Protein AF-A0A7R9R765-F1 (afdb_monomer)

Sequence (89 aa):
MKETLNSGEMEEDEFWFVALEFAEVVVERARGMFKTKETCDECDDYIIEYYIVEIMRFFFGFSSILFYAFLRDHRELRDILKLKVLKSF

Secondary structure (DSSP, 8-state):
-------S---HHHHHHHHHHHHHHHHHHHHHHHHT-TT-TT--HHHHHHHHHHHHHHHHT--HHHHHHHHHH-HHHHHHHT-SGGG--

Radius of gyration: 15.73 Å; Cα contacts (8 Å, |Δi|>4): 42; chains: 1; bounding box: 30×42×42 Å

Foldseek 3Di:
DPPPDDPPDADPVNLVVVLLVVLLVLLVVLCVVQVPPPVPPPPPLVVSLVSSQVVSCVSVVHDPVVSLVVCVVDVSSVVSNVRDVSPPD

Structure (mmCIF, N/CA/C/O backbone):
data_AF-A0A7R9R765-F1
#
_entry.id   AF-A0A7R9R765-F1
#
loop_
_atom_site.group_PDB
_atom_site.id
_atom_site.type_symbol
_atom_site.label_atom_id
_atom_site.label_alt_id
_atom_site.label_comp_id
_atom_site.label_asym_id
_atom_site.label_entity_id
_atom_site.label_seq_id
_atom_site.pdbx_PDB_ins_code
_atom_site.Cartn_x
_atom_site.Cartn_y
_atom_site.Cartn_z
_atom_site.occupancy
_atom_site.B_iso_or_equiv
_atom_site.auth_seq_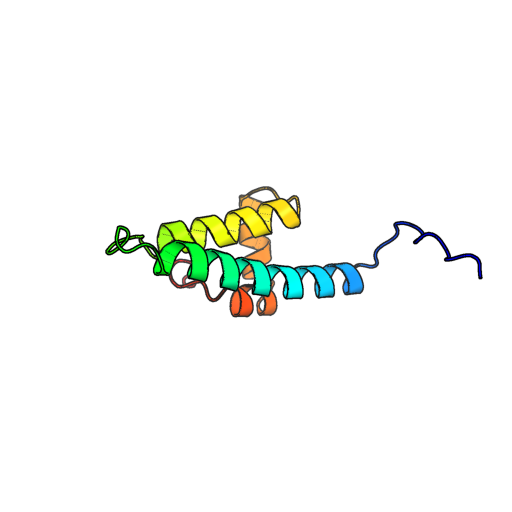id
_atom_site.auth_comp_id
_atom_site.auth_asym_id
_atom_site.auth_atom_id
_atom_site.pdbx_PDB_model_num
ATOM 1 N N . MET A 1 1 ? 18.626 -30.442 -17.138 1.00 44.72 1 MET A N 1
ATOM 2 C CA . MET A 1 1 ? 17.844 -29.191 -17.142 1.00 44.72 1 MET A CA 1
ATOM 3 C C . MET A 1 1 ? 18.747 -28.099 -16.611 1.00 44.72 1 MET A C 1
ATOM 5 O O .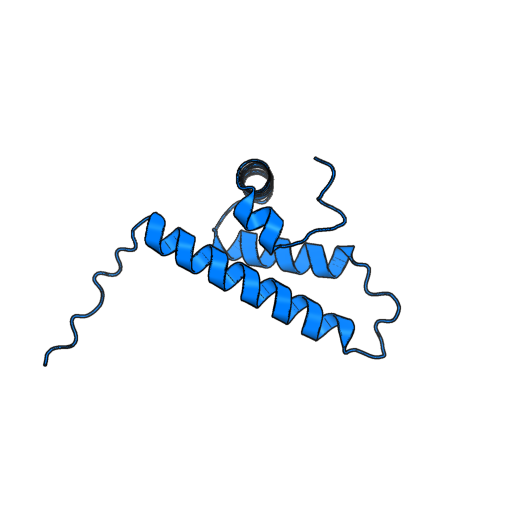 MET A 1 1 ? 19.163 -28.205 -15.469 1.00 44.72 1 MET A O 1
ATOM 9 N N . LYS A 1 2 ? 19.140 -27.130 -17.442 1.00 48.06 2 LYS A N 1
ATOM 10 C CA . LYS A 1 2 ? 19.662 -25.865 -16.918 1.00 48.06 2 LYS A CA 1
ATOM 11 C C . LYS A 1 2 ? 18.427 -25.088 -16.492 1.00 48.06 2 LYS A C 1
ATOM 13 O O . LYS A 1 2 ? 17.632 -24.745 -17.360 1.00 48.06 2 LYS A O 1
ATOM 18 N N . GLU A 1 3 ? 18.238 -24.895 -15.194 1.00 60.06 3 GLU A N 1
ATOM 19 C CA . GLU A 1 3 ? 17.370 -23.822 -14.720 1.00 60.06 3 GLU A CA 1
ATOM 20 C C . GLU A 1 3 ? 17.917 -22.540 -15.349 1.00 60.06 3 GLU A C 1
ATOM 22 O O . GLU A 1 3 ? 19.068 -22.158 -15.123 1.00 60.06 3 GLU A O 1
ATOM 27 N N . THR A 1 4 ? 17.160 -21.965 -16.276 1.00 58.56 4 THR A N 1
ATOM 28 C CA . THR A 1 4 ? 17.451 -20.649 -16.829 1.00 58.56 4 THR A CA 1
ATOM 29 C C . THR A 1 4 ? 17.417 -19.676 -15.662 1.00 58.56 4 THR A C 1
ATOM 31 O O . THR A 1 4 ? 16.352 -19.416 -15.109 1.00 58.56 4 THR A O 1
ATOM 34 N N . LEU A 1 5 ? 18.593 -19.192 -15.255 1.00 58.06 5 LE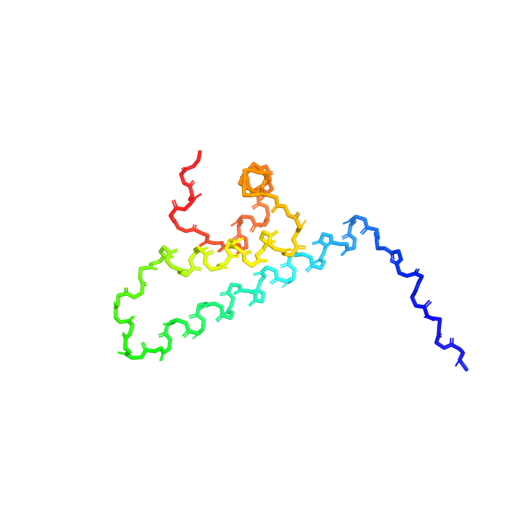U A N 1
ATOM 35 C CA . LEU A 1 5 ? 18.717 -18.023 -14.390 1.00 58.06 5 LEU A CA 1
ATOM 36 C C . LEU A 1 5 ? 17.821 -16.933 -14.985 1.00 58.06 5 LEU A C 1
ATOM 38 O O . LEU A 1 5 ? 17.968 -16.612 -16.166 1.00 58.06 5 LEU A O 1
ATOM 42 N N . ASN A 1 6 ? 16.867 -16.443 -14.191 1.00 64.75 6 ASN A N 1
ATOM 43 C CA . ASN A 1 6 ? 16.019 -15.311 -14.553 1.00 64.75 6 ASN A CA 1
ATOM 44 C C . ASN A 1 6 ? 16.930 -14.182 -15.082 1.00 64.75 6 ASN A C 1
ATOM 46 O O . ASN A 1 6 ? 17.971 -13.915 -14.475 1.00 64.75 6 ASN A O 1
ATOM 50 N N . SER A 1 7 ? 16.578 -13.568 -16.220 1.00 72.94 7 SER A N 1
ATOM 51 C CA . SER A 1 7 ? 17.351 -12.474 -16.832 1.00 72.94 7 SER A CA 1
ATOM 52 C C . SER A 1 7 ? 17.498 -11.269 -15.898 1.00 72.94 7 SER A C 1
ATOM 54 O O . SER A 1 7 ? 18.341 -10.410 -16.143 1.00 72.94 7 SER A O 1
ATOM 56 N N . GLY A 1 8 ? 16.711 -11.224 -14.818 1.00 73.75 8 GLY A N 1
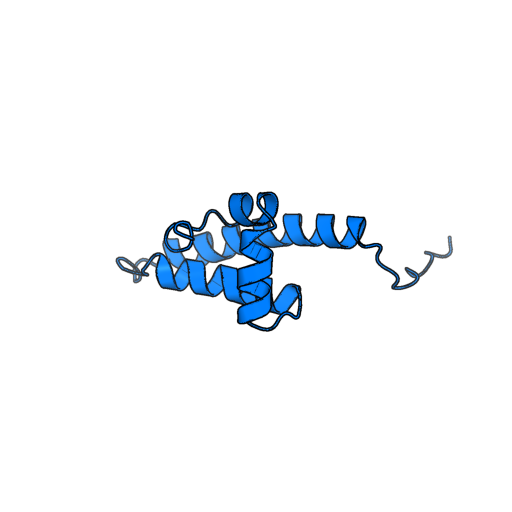ATOM 57 C CA . GLY A 1 8 ? 16.642 -10.100 -13.893 1.00 73.75 8 GLY A CA 1
ATOM 58 C C . GLY A 1 8 ? 15.836 -8.937 -14.465 1.00 73.75 8 GLY A C 1
ATOM 59 O O . GLY A 1 8 ? 15.709 -7.911 -13.803 1.00 73.75 8 GLY A O 1
ATOM 60 N N . GLU A 1 9 ? 15.296 -9.100 -15.673 1.00 80.56 9 GLU A N 1
ATOM 61 C CA . GLU A 1 9 ? 14.348 -8.184 -16.285 1.00 80.56 9 GLU A CA 1
ATOM 62 C C . GLU A 1 9 ? 12.955 -8.550 -15.773 1.00 80.56 9 GLU A C 1
ATOM 64 O O . GLU A 1 9 ? 12.578 -9.721 -15.755 1.00 80.56 9 GLU A O 1
ATOM 69 N N . MET A 1 10 ? 12.228 -7.546 -15.295 1.00 85.81 10 MET A N 1
ATOM 70 C CA . MET A 1 10 ? 10.847 -7.670 -14.853 1.00 85.81 10 MET A CA 1
ATOM 71 C C . MET A 1 10 ? 10.046 -6.662 -15.656 1.00 85.81 10 MET A C 1
ATOM 73 O O . MET A 1 10 ? 10.323 -5.461 -15.588 1.00 85.81 10 MET A O 1
ATOM 77 N N . GLU A 1 11 ? 9.092 -7.160 -16.432 1.00 90.75 11 GLU A N 1
ATOM 78 C CA . GLU A 1 11 ? 8.193 -6.300 -17.194 1.00 90.75 11 GLU A CA 1
ATOM 79 C C . GLU A 1 11 ? 7.274 -5.525 -16.242 1.00 90.75 11 GLU A C 1
ATOM 81 O O . GLU A 1 11 ? 7.012 -5.947 -15.112 1.00 90.75 11 GLU A O 1
ATOM 86 N N . GLU A 1 12 ? 6.757 -4.382 -16.691 1.00 89.69 12 GLU A N 1
ATOM 87 C CA . GLU A 1 12 ? 5.919 -3.517 -15.851 1.00 89.69 12 GLU A CA 1
ATOM 88 C C . GLU A 1 12 ? 4.661 -4.242 -15.345 1.00 89.69 12 GLU A C 1
ATOM 90 O O . GLU A 1 12 ? 4.316 -4.125 -14.169 1.00 89.69 12 GLU A O 1
ATOM 95 N N . ASP A 1 13 ? 4.029 -5.061 -16.190 1.00 92.19 13 ASP A N 1
ATOM 96 C CA . ASP A 1 13 ? 2.853 -5.859 -15.822 1.00 92.19 13 ASP A CA 1
ATOM 97 C C . ASP A 1 13 ? 3.183 -6.925 -14.762 1.00 92.19 13 ASP A C 1
ATOM 99 O O . ASP A 1 13 ? 2.395 -7.172 -13.845 1.00 92.19 13 ASP A O 1
ATOM 103 N N . GLU A 1 14 ? 4.364 -7.545 -14.854 1.00 91.88 14 GLU A N 1
ATOM 104 C CA . GLU A 1 14 ? 4.836 -8.528 -13.873 1.00 91.88 14 GLU A CA 1
ATOM 105 C C . GLU A 1 14 ? 5.151 -7.854 -12.538 1.00 91.88 14 GLU A C 1
ATOM 107 O O . GLU A 1 14 ? 4.769 -8.354 -11.477 1.00 91.88 14 GLU A O 1
ATOM 112 N N . PHE A 1 15 ? 5.798 -6.688 -12.587 1.00 92.25 15 PHE A N 1
ATOM 113 C CA . PHE A 1 15 ? 6.032 -5.867 -11.408 1.00 92.25 15 PHE A CA 1
ATOM 114 C C . PHE A 1 15 ? 4.715 -5.449 -10.760 1.00 92.25 15 PHE A C 1
ATOM 116 O O . PHE A 1 15 ? 4.577 -5.551 -9.540 1.00 92.25 15 PHE A O 1
ATOM 123 N N . TRP A 1 16 ? 3.733 -5.021 -11.557 1.00 94.62 16 TRP A N 1
ATOM 124 C CA . TRP A 1 16 ? 2.428 -4.615 -11.052 1.00 94.62 16 TRP A CA 1
ATOM 125 C C . TRP A 1 16 ? 1.710 -5.771 -10.363 1.00 94.62 16 TRP A C 1
ATOM 127 O O . TRP A 1 16 ? 1.252 -5.612 -9.233 1.00 94.62 16 TRP A O 1
ATOM 137 N N . PHE A 1 17 ? 1.699 -6.956 -10.977 1.00 94.69 17 PHE A N 1
ATOM 138 C CA . PHE A 1 17 ? 1.153 -8.162 -10.358 1.00 94.69 17 PHE A CA 1
ATOM 139 C C . PHE A 1 17 ? 1.802 -8.448 -8.994 1.00 94.69 17 PHE A C 1
ATOM 141 O O . PHE A 1 17 ? 1.105 -8.602 -7.989 1.00 94.69 17 PHE A O 1
ATOM 148 N N . VAL A 1 18 ? 3.138 -8.432 -8.926 1.00 94.69 18 VAL A N 1
ATOM 149 C CA . VAL A 1 18 ? 3.876 -8.636 -7.669 1.00 94.69 18 VAL A CA 1
ATOM 150 C C . VAL A 1 18 ? 3.555 -7.545 -6.646 1.00 94.69 18 VAL A C 1
ATOM 152 O O . VAL A 1 18 ? 3.426 -7.836 -5.457 1.00 94.69 18 VAL A O 1
ATOM 155 N N . ALA A 1 19 ? 3.405 -6.295 -7.081 1.00 95.75 19 ALA A N 1
ATOM 156 C CA . ALA A 1 19 ? 3.105 -5.176 -6.202 1.00 95.75 19 ALA A CA 1
ATOM 157 C C . ALA A 1 19 ? 1.730 -5.306 -5.532 1.00 95.75 19 ALA A C 1
ATOM 159 O O . ALA A 1 19 ? 1.600 -4.987 -4.347 1.00 95.75 19 ALA A O 1
ATOM 160 N N . LEU A 1 20 ? 0.716 -5.781 -6.262 1.00 96.75 20 LEU A N 1
ATOM 161 C CA . LEU A 1 20 ? -0.626 -5.997 -5.718 1.00 96.75 20 LEU A CA 1
ATOM 162 C C . LEU A 1 20 ? -0.649 -7.157 -4.716 1.00 96.75 20 LEU A C 1
ATOM 164 O O . LEU A 1 20 ? -1.152 -6.987 -3.606 1.00 96.75 20 LEU A O 1
ATOM 168 N N . GLU A 1 21 ? -0.027 -8.287 -5.058 1.00 97.12 21 GLU A N 1
ATOM 169 C CA . GLU A 1 21 ? 0.134 -9.433 -4.149 1.00 97.12 21 GLU A CA 1
ATOM 170 C C . GLU A 1 21 ? 0.878 -9.023 -2.869 1.00 97.12 21 GLU A C 1
ATOM 172 O O . GLU A 1 21 ? 0.473 -9.332 -1.745 1.00 97.12 21 GLU A O 1
ATOM 177 N N . PHE A 1 22 ? 1.952 -8.244 -3.017 1.00 97.31 22 PHE A N 1
ATOM 178 C CA . PHE A 1 22 ? 2.698 -7.731 -1.877 1.00 97.31 22 PHE A CA 1
ATOM 179 C C . PHE A 1 22 ? 1.852 -6.789 -1.011 1.00 97.31 22 PHE A C 1
ATOM 181 O O . PHE A 1 22 ? 1.904 -6.875 0.218 1.00 97.31 22 PHE A O 1
ATOM 188 N N . ALA A 1 23 ? 1.032 -5.931 -1.623 1.00 97.38 23 ALA A N 1
ATOM 189 C CA . ALA A 1 23 ? 0.131 -5.040 -0.902 1.00 97.38 23 ALA A CA 1
ATOM 190 C C . ALA A 1 23 ? -0.870 -5.808 -0.027 1.00 97.38 23 ALA A C 1
ATOM 192 O O . ALA A 1 23 ? -1.087 -5.426 1.127 1.00 97.38 23 ALA A O 1
ATOM 193 N N . GLU A 1 24 ? -1.436 -6.910 -0.527 1.00 97.12 24 GLU A N 1
ATOM 194 C CA . GLU A 1 24 ? -2.327 -7.765 0.264 1.00 97.12 24 GLU A CA 1
ATOM 195 C C . GLU A 1 24 ? -1.614 -8.339 1.493 1.00 97.12 24 GLU A C 1
ATOM 197 O O . GLU A 1 24 ? -2.113 -8.213 2.619 1.00 97.12 24 GLU A O 1
ATOM 202 N N . VAL A 1 25 ? -0.405 -8.876 1.299 1.00 96.62 25 VAL A N 1
ATOM 203 C CA . VAL A 1 25 ? 0.417 -9.430 2.383 1.00 96.62 25 VAL A CA 1
ATOM 204 C C . VAL A 1 25 ? 0.747 -8.362 3.425 1.00 96.62 25 VAL A C 1
ATOM 206 O O . VAL A 1 25 ? 0.613 -8.607 4.625 1.00 96.62 25 VAL A O 1
ATOM 209 N N . VAL A 1 26 ? 1.152 -7.161 3.006 1.00 95.75 26 VAL A N 1
ATOM 210 C CA . VAL A 1 26 ? 1.479 -6.057 3.923 1.00 95.75 26 VAL A CA 1
ATOM 211 C C . VAL A 1 26 ? 0.268 -5.675 4.769 1.00 95.75 26 VAL A C 1
ATOM 213 O O . VAL A 1 26 ? 0.387 -5.523 5.987 1.00 95.75 26 VAL A O 1
ATOM 216 N N . VAL A 1 27 ? -0.907 -5.562 4.150 1.00 93.69 27 VAL A N 1
ATOM 217 C CA . VAL A 1 27 ? -2.154 -5.218 4.841 1.00 93.69 27 VAL A CA 1
ATOM 218 C C . VAL A 1 27 ? -2.540 -6.287 5.861 1.00 93.69 27 VAL A C 1
ATOM 220 O O . VAL A 1 27 ? -2.899 -5.950 6.995 1.00 93.69 27 VAL A O 1
ATOM 223 N N . GLU A 1 28 ? -2.471 -7.564 5.480 1.00 93.56 28 GLU A N 1
ATOM 224 C CA . GLU A 1 28 ? -2.761 -8.688 6.371 1.00 93.56 28 GLU A CA 1
ATOM 225 C C . GLU A 1 28 ? -1.805 -8.689 7.568 1.00 93.56 28 GLU A C 1
ATOM 227 O O . GLU A 1 28 ? -2.242 -8.723 8.723 1.00 93.56 28 GLU A O 1
ATOM 232 N N . ARG A 1 29 ? -0.500 -8.570 7.305 1.00 91.62 29 ARG A N 1
ATOM 233 C CA . ARG A 1 29 ? 0.545 -8.602 8.332 1.00 91.62 29 ARG A CA 1
ATOM 234 C C . ARG A 1 29 ? 0.451 -7.422 9.281 1.00 91.62 29 ARG A C 1
ATOM 236 O O . ARG A 1 29 ? 0.468 -7.635 10.490 1.00 91.62 29 ARG A O 1
ATOM 243 N N . ALA A 1 30 ? 0.293 -6.205 8.764 1.00 90.12 30 ALA A N 1
ATOM 244 C CA . ALA A 1 30 ? 0.146 -5.011 9.588 1.00 90.12 30 ALA A CA 1
ATOM 245 C C . ALA A 1 30 ? -1.056 -5.156 10.530 1.00 90.12 30 ALA A C 1
ATOM 247 O O . ALA A 1 30 ? -0.933 -5.034 11.749 1.00 90.12 30 ALA A O 1
ATOM 248 N N . ARG A 1 31 ? -2.225 -5.514 9.992 1.00 87.44 31 ARG A N 1
ATOM 249 C CA . ARG A 1 31 ? -3.438 -5.664 10.805 1.00 87.44 31 ARG A CA 1
ATOM 250 C C . ARG A 1 31 ? -3.333 -6.820 11.794 1.00 87.44 31 ARG A C 1
ATOM 252 O O . ARG A 1 31 ? -3.792 -6.665 12.921 1.00 87.44 31 ARG A O 1
ATOM 259 N N . GLY A 1 32 ? -2.716 -7.936 11.413 1.00 87.62 32 GLY A N 1
ATOM 260 C CA . GLY A 1 32 ? -2.470 -9.067 12.306 1.00 87.62 32 GLY A CA 1
ATOM 261 C C . GLY A 1 32 ? -1.507 -8.728 13.447 1.00 87.62 32 GLY A C 1
ATOM 262 O O . GLY A 1 32 ? -1.768 -9.086 14.591 1.00 87.62 32 GLY A O 1
ATOM 263 N N . MET A 1 33 ? -0.428 -7.990 13.173 1.00 83.81 33 MET A N 1
ATOM 264 C CA . MET A 1 33 ? 0.565 -7.597 14.181 1.00 83.81 33 MET A CA 1
ATOM 265 C C . MET A 1 33 ? 0.029 -6.590 15.201 1.00 83.81 33 MET A C 1
ATOM 267 O O . MET A 1 33 ? 0.378 -6.678 16.378 1.00 83.81 33 MET A O 1
ATOM 271 N N . PHE A 1 34 ? -0.774 -5.618 14.758 1.00 74.56 34 PHE A N 1
ATOM 272 C CA . PHE A 1 34 ? -1.248 -4.541 15.629 1.00 74.56 34 PHE A CA 1
ATOM 273 C C . PHE A 1 34 ? -2.560 -4.890 16.348 1.00 74.56 34 PHE A C 1
ATOM 275 O O . PHE A 1 34 ? -2.687 -4.561 17.517 1.00 74.56 34 PHE A O 1
ATOM 282 N N . LYS A 1 35 ? -3.495 -5.638 15.738 1.00 68.75 35 LYS A N 1
ATOM 283 C CA . LYS A 1 35 ? -4.768 -6.004 16.401 1.00 68.75 35 LYS A CA 1
ATOM 284 C C . LYS A 1 35 ? -4.659 -7.104 17.462 1.00 68.75 35 LYS A C 1
ATOM 286 O O . LYS A 1 35 ? -5.583 -7.271 18.246 1.00 68.75 35 LYS A O 1
ATOM 291 N N . THR A 1 36 ? -3.591 -7.900 17.453 1.00 62.28 36 THR A N 1
ATOM 292 C CA . THR A 1 36 ? -3.422 -9.042 18.376 1.00 62.28 36 THR A CA 1
ATOM 293 C C . THR A 1 36 ? -2.728 -8.673 19.682 1.00 62.28 36 THR A C 1
ATOM 295 O O . THR A 1 36 ? -2.684 -9.485 20.604 1.00 62.28 36 THR A O 1
ATOM 298 N N . LYS A 1 37 ? -2.175 -7.462 19.786 1.00 59.75 37 LYS A N 1
ATOM 299 C CA . LYS A 1 37 ? -1.555 -6.995 21.022 1.00 59.75 37 LYS A CA 1
ATOM 300 C C . LYS A 1 37 ? -2.650 -6.502 21.967 1.00 59.75 37 LYS A C 1
ATOM 302 O O . LYS A 1 37 ? -3.183 -5.422 21.761 1.00 59.75 37 LYS A O 1
ATOM 307 N N . GLU A 1 38 ? -2.915 -7.255 23.037 1.00 52.78 38 GLU A N 1
ATOM 308 C CA . GLU A 1 38 ? -3.763 -6.849 24.182 1.00 52.78 38 GLU A CA 1
ATOM 309 C C . GLU A 1 38 ? -3.347 -5.500 24.810 1.00 52.78 38 GLU A C 1
ATOM 311 O O . GLU A 1 38 ? -4.076 -4.928 25.605 1.00 52.78 38 GLU A O 1
ATOM 316 N N . THR A 1 39 ? -2.170 -4.970 24.465 1.00 50.44 39 THR A N 1
ATOM 317 C CA . THR A 1 39 ? -1.660 -3.665 24.912 1.00 50.44 39 THR A CA 1
ATOM 318 C C . THR A 1 39 ? -2.010 -2.498 23.984 1.00 50.44 39 THR A C 1
ATOM 320 O O . THR A 1 39 ? -1.530 -1.386 24.188 1.00 50.44 39 THR A O 1
ATOM 323 N N . CYS A 1 40 ? -2.798 -2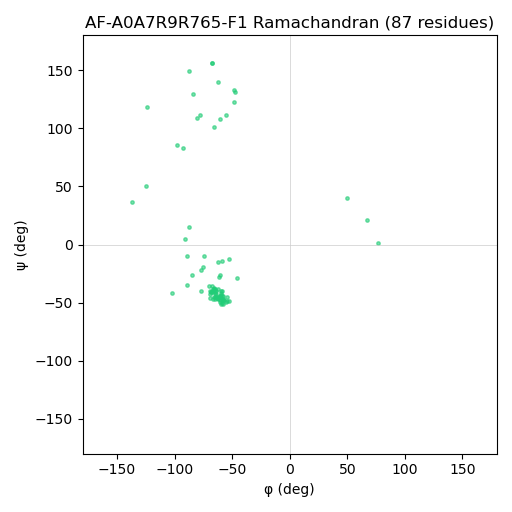.744 22.942 1.00 52.56 40 CYS A N 1
ATOM 324 C CA . CYS A 1 40 ? -3.079 -1.821 21.848 1.00 52.56 40 CYS A CA 1
ATOM 325 C C . CYS A 1 40 ? -4.602 -1.638 21.702 1.00 52.56 40 CYS A C 1
ATOM 327 O O . CYS A 1 40 ? -5.167 -1.743 20.618 1.00 52.56 40 CYS A O 1
ATOM 329 N N . ASP A 1 41 ? -5.281 -1.333 22.810 1.00 51.72 41 ASP A N 1
ATOM 330 C CA . ASP A 1 41 ? -6.693 -0.917 22.780 1.00 51.72 41 ASP A CA 1
ATOM 331 C C . ASP A 1 41 ? -6.892 0.396 21.985 1.00 51.72 41 ASP A C 1
ATOM 333 O O . ASP A 1 41 ? -7.998 0.701 21.546 1.00 51.72 41 ASP A O 1
ATOM 337 N N . GLU A 1 42 ? -5.800 1.129 21.721 1.00 56.34 42 GLU A N 1
ATOM 338 C CA . GLU A 1 42 ? -5.764 2.391 20.976 1.00 56.34 42 GLU A CA 1
ATOM 339 C C . GLU A 1 42 ? -4.592 2.475 19.976 1.00 56.34 42 GLU A C 1
ATOM 341 O O . GLU A 1 42 ? -4.009 3.548 19.808 1.00 56.34 42 GLU A O 1
ATOM 346 N N . CYS A 1 43 ? -4.171 1.397 19.293 1.00 59.41 43 CYS A N 1
ATOM 347 C CA . CYS A 1 43 ? -3.376 1.687 18.089 1.00 59.41 43 CYS A CA 1
ATOM 348 C C . CYS A 1 43 ? -4.297 2.385 17.099 1.00 59.41 43 CYS A C 1
ATOM 350 O O . CYS A 1 43 ? -5.109 1.734 16.438 1.00 59.41 43 CYS A O 1
ATOM 352 N N . ASP A 1 44 ? -4.156 3.708 17.027 1.00 69.44 44 ASP A N 1
ATOM 353 C CA . ASP A 1 44 ? -4.861 4.534 16.069 1.00 69.44 44 ASP A CA 1
ATOM 354 C C . ASP A 1 44 ? -4.730 3.884 14.693 1.00 69.44 44 ASP A C 1
ATOM 356 O O . ASP A 1 44 ? -3.623 3.539 14.260 1.00 69.44 44 ASP A O 1
ATOM 360 N N . ASP A 1 45 ? -5.860 3.737 13.991 1.00 78.69 45 ASP A N 1
ATOM 361 C CA . ASP A 1 45 ? -5.902 3.284 12.593 1.00 78.69 45 ASP A CA 1
ATOM 362 C C . ASP A 1 45 ? -4.833 4.030 11.755 1.00 78.69 45 ASP A C 1
ATOM 364 O O . ASP A 1 45 ? -4.251 3.462 10.834 1.00 78.69 45 ASP A O 1
ATOM 368 N N . TYR A 1 46 ? -4.489 5.262 12.156 1.00 82.69 46 TYR A N 1
ATOM 369 C CA . TYR A 1 46 ? -3.379 6.062 11.647 1.00 82.69 46 TYR A CA 1
ATOM 370 C C . TYR A 1 46 ? -2.011 5.360 11.656 1.00 82.69 46 TYR A C 1
ATOM 372 O O . TYR A 1 46 ? -1.324 5.387 10.641 1.00 82.69 46 TYR A O 1
ATOM 380 N N . ILE A 1 47 ? -1.583 4.732 12.758 1.00 85.62 47 ILE A N 1
ATOM 381 C CA . ILE A 1 47 ? -0.260 4.082 12.842 1.00 85.62 47 ILE A CA 1
ATOM 382 C C . ILE A 1 47 ? -0.210 2.858 11.928 1.00 85.62 47 ILE A C 1
ATOM 384 O O . ILE A 1 47 ? 0.787 2.633 11.238 1.00 85.62 47 ILE A O 1
ATOM 388 N N . ILE A 1 48 ? -1.292 2.078 11.899 1.00 88.44 48 ILE A N 1
ATOM 389 C CA . ILE A 1 48 ? -1.397 0.894 11.040 1.00 88.44 48 ILE A CA 1
ATOM 390 C C . ILE A 1 48 ? -1.373 1.321 9.569 1.00 88.44 48 ILE A C 1
ATOM 392 O O . ILE A 1 48 ? -0.647 0.737 8.767 1.00 88.44 48 ILE A O 1
ATOM 396 N N . GLU A 1 49 ? -2.133 2.355 9.211 1.00 89.31 49 GLU A N 1
ATOM 397 C CA . GLU A 1 49 ? -2.165 2.890 7.849 1.00 89.31 49 GLU A CA 1
ATOM 398 C C . GLU A 1 49 ? -0.841 3.530 7.442 1.00 89.31 49 GLU A C 1
ATOM 400 O O . GLU A 1 49 ? -0.376 3.284 6.332 1.00 89.31 49 GLU A O 1
ATOM 405 N N . TYR A 1 50 ? -0.196 4.275 8.340 1.00 89.69 50 TYR A N 1
ATOM 406 C CA . TYR A 1 50 ? 1.138 4.823 8.119 1.00 89.69 50 TYR A CA 1
ATOM 407 C C . TYR A 1 50 ? 2.147 3.709 7.833 1.00 89.69 50 TYR A C 1
ATOM 409 O O . TYR A 1 50 ? 2.879 3.782 6.851 1.00 89.69 50 TYR A O 1
ATOM 417 N N . TYR A 1 51 ? 2.140 2.638 8.632 1.00 91.06 51 TYR A N 1
ATOM 418 C CA . TYR A 1 51 ? 3.007 1.485 8.402 1.00 91.06 51 TYR A CA 1
ATOM 419 C C . TYR A 1 51 ? 2.765 0.854 7.024 1.00 91.06 51 TYR A C 1
ATOM 421 O O . TYR A 1 51 ? 3.715 0.623 6.280 1.00 91.06 51 TYR A O 1
ATOM 429 N N . ILE A 1 52 ? 1.501 0.618 6.655 1.00 93.75 52 ILE A N 1
ATOM 430 C CA . ILE A 1 52 ? 1.140 0.057 5.344 1.00 93.75 52 ILE A CA 1
ATOM 431 C C . ILE A 1 52 ? 1.658 0.953 4.208 1.00 93.75 52 ILE A C 1
ATOM 433 O O . ILE A 1 52 ? 2.326 0.469 3.294 1.00 93.75 52 ILE A O 1
ATOM 437 N N . VAL A 1 53 ? 1.383 2.258 4.274 1.00 93.06 53 VAL A N 1
ATOM 438 C CA . VAL A 1 53 ? 1.783 3.239 3.254 1.00 93.06 53 VAL A CA 1
ATOM 439 C C . VAL A 1 53 ? 3.298 3.310 3.118 1.00 93.06 53 VAL A C 1
ATOM 441 O O . VAL A 1 53 ? 3.803 3.286 2.000 1.00 93.06 53 VAL A O 1
ATOM 444 N N . GLU A 1 54 ? 4.038 3.356 4.223 1.00 94.06 54 GLU A N 1
ATOM 445 C CA . GLU A 1 54 ? 5.494 3.489 4.182 1.00 94.06 54 GLU A CA 1
ATOM 446 C C . GLU A 1 54 ? 6.194 2.231 3.660 1.00 94.06 54 GLU A C 1
ATOM 448 O O . GLU A 1 54 ? 7.172 2.346 2.920 1.00 94.06 54 GLU A O 1
ATOM 453 N N . ILE A 1 55 ? 5.681 1.038 3.976 1.00 96.06 55 ILE A N 1
ATOM 454 C CA . ILE A 1 55 ? 6.215 -0.212 3.421 1.00 96.06 55 ILE A CA 1
ATOM 455 C C . ILE A 1 55 ? 5.981 -0.276 1.912 1.00 96.06 55 ILE A C 1
ATOM 457 O O . ILE A 1 55 ? 6.912 -0.581 1.165 1.00 96.06 55 ILE A O 1
ATOM 461 N N . MET A 1 56 ? 4.778 0.069 1.448 1.00 96.62 56 MET A N 1
ATOM 462 C CA . MET A 1 56 ? 4.499 0.112 0.012 1.00 96.62 56 MET A CA 1
ATOM 463 C C . MET A 1 56 ? 5.340 1.181 -0.685 1.00 96.62 56 MET A C 1
ATOM 465 O O . MET A 1 56 ? 5.963 0.903 -1.704 1.00 96.62 56 MET A O 1
ATOM 469 N N . ARG A 1 57 ? 5.449 2.379 -0.106 1.00 96.00 57 ARG A N 1
ATOM 470 C CA . ARG A 1 57 ? 6.308 3.448 -0.626 1.00 96.00 57 ARG A CA 1
ATOM 471 C C . ARG A 1 57 ? 7.750 2.981 -0.801 1.00 96.00 57 ARG A C 1
ATOM 473 O O . ARG A 1 57 ? 8.363 3.272 -1.827 1.00 96.00 57 ARG A O 1
ATOM 480 N N . PHE A 1 58 ? 8.287 2.286 0.202 1.00 95.56 58 PHE A N 1
ATOM 481 C CA . PHE A 1 58 ? 9.637 1.737 0.155 1.00 95.56 58 PHE A CA 1
ATOM 482 C C . PHE A 1 58 ? 9.778 0.680 -0.945 1.00 95.56 58 PHE A C 1
ATOM 484 O O . PHE A 1 58 ? 10.750 0.726 -1.691 1.00 95.56 58 PHE A O 1
ATOM 491 N N . PHE A 1 59 ? 8.793 -0.210 -1.092 1.00 95.19 59 PHE A N 1
ATOM 492 C CA . PHE A 1 59 ? 8.763 -1.220 -2.151 1.00 95.19 59 PHE A CA 1
ATOM 493 C C . PHE A 1 59 ? 8.790 -0.604 -3.559 1.00 95.19 59 PHE A C 1
ATOM 495 O O . PHE A 1 59 ? 9.582 -1.026 -4.394 1.00 95.19 59 PHE A O 1
ATOM 502 N N . PHE A 1 60 ? 7.997 0.444 -3.802 1.00 93.44 60 PHE A N 1
ATOM 5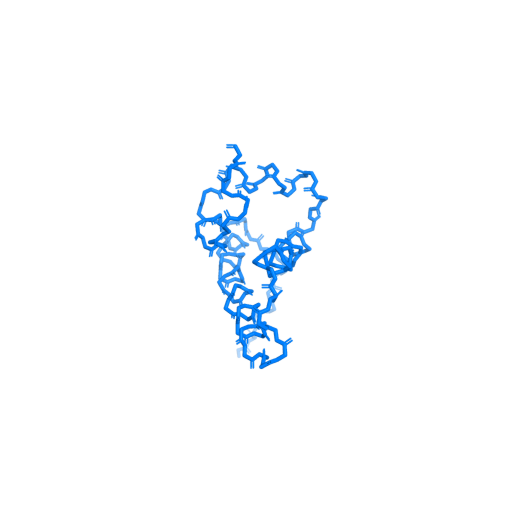03 C CA . PHE A 1 60 ? 8.003 1.175 -5.078 1.00 93.44 60 PHE A CA 1
ATOM 504 C C . PHE A 1 60 ? 9.233 2.084 -5.264 1.00 93.44 60 PHE A C 1
ATOM 506 O O . PHE A 1 60 ? 9.436 2.632 -6.344 1.00 93.44 60 PHE A O 1
ATOM 513 N N . GLY A 1 61 ? 10.047 2.297 -4.225 1.00 94.12 61 GLY A N 1
ATOM 514 C CA . GLY A 1 61 ? 11.203 3.196 -4.284 1.00 94.12 61 GLY A CA 1
ATOM 515 C C . GLY A 1 61 ? 10.835 4.676 -4.453 1.00 94.12 61 GLY A C 1
ATOM 516 O O . GLY A 1 61 ? 11.657 5.475 -4.903 1.00 94.12 61 GLY A O 1
ATOM 517 N N . PHE A 1 62 ? 9.605 5.067 -4.109 1.00 94.81 62 PHE A N 1
ATOM 518 C CA . PHE A 1 62 ? 9.113 6.428 -4.320 1.00 94.81 62 PHE A CA 1
ATOM 519 C C . PHE A 1 62 ? 9.436 7.364 -3.150 1.00 94.81 62 PHE A C 1
ATOM 521 O O . PHE A 1 62 ? 9.467 6.988 -1.970 1.00 94.81 62 PHE A O 1
ATOM 528 N N . SER A 1 63 ? 9.621 8.645 -3.477 1.00 93.75 63 SER A N 1
ATOM 529 C CA . SER A 1 63 ? 9.544 9.708 -2.474 1.00 93.75 63 SER A CA 1
ATOM 530 C C . SER A 1 63 ? 8.102 9.841 -1.973 1.00 93.75 63 SER A C 1
ATOM 532 O O . SER A 1 63 ? 7.158 9.472 -2.673 1.00 93.75 63 SER A O 1
ATOM 534 N N . SER A 1 64 ? 7.909 10.380 -0.766 1.00 88.06 64 SER A N 1
ATOM 535 C CA . SER A 1 64 ? 6.576 10.463 -0.152 1.00 88.06 64 SER A CA 1
ATOM 536 C C . SER A 1 64 ? 5.559 11.165 -1.052 1.00 88.06 64 SER A C 1
ATOM 538 O O . SER A 1 64 ? 4.496 10.612 -1.305 1.00 88.06 64 SER A O 1
ATOM 540 N N . ILE A 1 65 ? 5.901 12.334 -1.603 1.00 89.25 65 ILE A N 1
ATOM 541 C CA . ILE A 1 65 ? 4.988 13.114 -2.457 1.00 89.25 65 ILE A CA 1
ATOM 542 C C . ILE A 1 65 ? 4.584 12.322 -3.707 1.00 89.25 65 ILE A C 1
ATOM 544 O O . ILE A 1 65 ? 3.404 12.286 -4.052 1.00 89.25 65 ILE A O 1
ATOM 548 N N . LEU A 1 66 ? 5.547 11.663 -4.359 1.00 92.56 66 LEU A N 1
ATOM 549 C CA . LEU A 1 66 ? 5.277 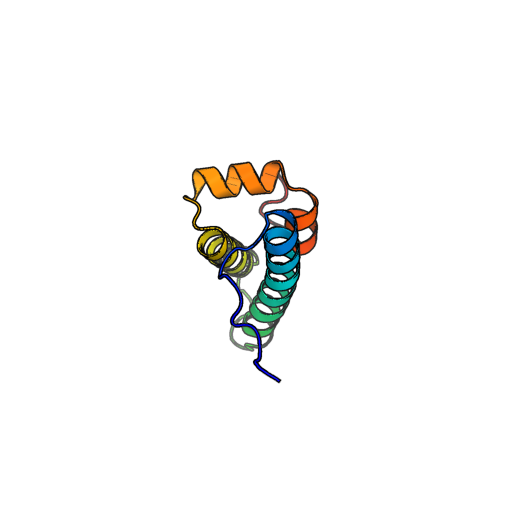10.870 -5.558 1.00 92.56 66 LEU A CA 1
ATOM 550 C C . LEU A 1 66 ? 4.403 9.659 -5.245 1.00 92.56 66 LEU A C 1
ATOM 552 O O . LEU A 1 66 ? 3.500 9.349 -6.013 1.00 92.56 66 LEU A O 1
ATOM 556 N N . PHE A 1 67 ? 4.609 9.020 -4.095 1.00 93.06 67 PHE A N 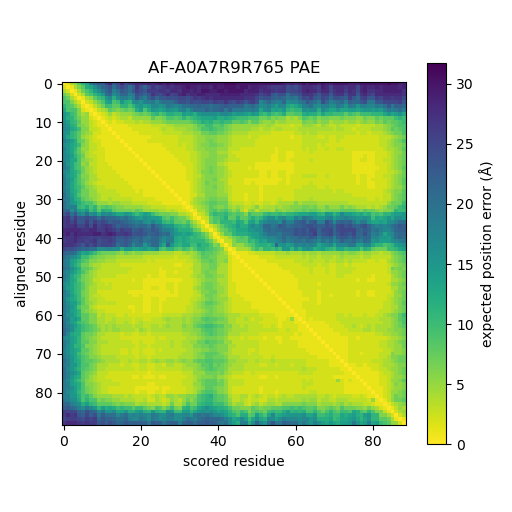1
ATOM 557 C CA . PHE A 1 67 ? 3.793 7.882 -3.692 1.00 93.06 67 PHE A CA 1
ATOM 558 C C . PHE A 1 67 ? 2.343 8.260 -3.391 1.00 93.06 67 PHE A C 1
ATOM 560 O O . PHE A 1 67 ? 1.432 7.550 -3.806 1.00 93.06 67 PHE A O 1
ATOM 567 N N . TYR A 1 68 ? 2.096 9.398 -2.739 1.00 87.81 68 TYR A N 1
ATOM 568 C CA . TYR A 1 68 ? 0.722 9.865 -2.529 1.00 87.81 68 TYR A CA 1
ATOM 569 C C . TYR A 1 68 ? 0.029 10.246 -3.843 1.00 87.81 68 TYR A C 1
ATOM 571 O O . TYR A 1 68 ? -1.154 9.948 -4.008 1.00 87.81 68 TYR A O 1
ATOM 579 N N . ALA A 1 69 ? 0.751 10.858 -4.788 1.00 89.88 69 ALA A N 1
ATOM 580 C CA . ALA A 1 69 ? 0.219 11.120 -6.126 1.00 89.88 69 ALA A CA 1
ATOM 581 C C . ALA A 1 69 ? -0.117 9.808 -6.854 1.00 89.88 69 ALA A C 1
ATOM 583 O O . ALA A 1 69 ? -1.232 9.634 -7.334 1.00 89.88 69 ALA A O 1
ATOM 584 N N . PHE A 1 70 ? 0.796 8.839 -6.818 1.00 91.12 70 PHE A N 1
ATOM 585 C CA . PHE A 1 70 ? 0.584 7.506 -7.371 1.00 91.12 70 PHE A CA 1
ATOM 586 C C . PHE A 1 70 ? -0.642 6.806 -6.764 1.00 91.12 70 PHE A C 1
ATOM 588 O O . PHE A 1 70 ? -1.518 6.338 -7.482 1.00 91.12 70 PHE A O 1
ATOM 595 N N . LEU A 1 71 ? -0.789 6.799 -5.437 1.00 90.00 71 LEU A N 1
ATOM 596 C CA . LEU A 1 71 ? -1.961 6.209 -4.779 1.00 90.00 71 LEU A CA 1
ATOM 597 C C . LEU A 1 71 ? -3.288 6.880 -5.161 1.00 90.00 71 LEU A C 1
ATOM 599 O O . LEU A 1 71 ? -4.344 6.239 -5.098 1.00 90.00 71 LEU A O 1
ATOM 603 N N . ARG A 1 72 ? -3.269 8.166 -5.531 1.00 86.38 72 ARG A N 1
ATOM 604 C CA . ARG A 1 72 ? -4.463 8.874 -6.010 1.00 86.38 72 ARG A CA 1
ATOM 605 C C . ARG A 1 72 ? -4.904 8.340 -7.374 1.00 86.38 72 ARG A C 1
ATOM 607 O O . ARG A 1 72 ? -6.100 8.099 -7.558 1.00 86.38 72 ARG A O 1
ATOM 614 N N . ASP A 1 73 ? -3.958 8.071 -8.262 1.00 88.88 73 ASP A N 1
ATOM 615 C CA . ASP A 1 73 ? -4.243 7.636 -9.631 1.00 88.88 73 ASP A CA 1
ATOM 616 C C . ASP A 1 73 ? -4.467 6.113 -9.735 1.00 88.88 73 ASP A C 1
ATOM 618 O O . ASP A 1 73 ? -5.250 5.648 -10.564 1.00 88.88 73 ASP A O 1
ATOM 622 N N . HIS A 1 74 ? -3.889 5.325 -8.823 1.00 90.25 74 HIS A N 1
ATOM 62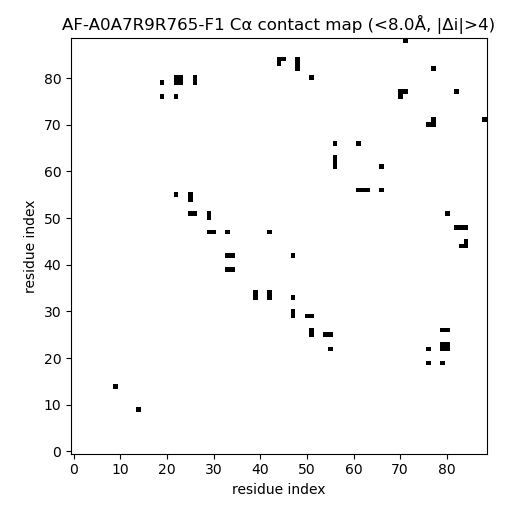3 C CA . HIS A 1 74 ? -3.972 3.861 -8.827 1.00 90.25 74 HIS A CA 1
ATOM 624 C C . HIS A 1 74 ? -5.062 3.334 -7.882 1.00 90.25 74 HIS A C 1
ATOM 626 O O . HIS A 1 74 ? -4.822 2.977 -6.724 1.00 90.25 74 HIS A O 1
ATOM 632 N N . ARG A 1 75 ? -6.298 3.269 -8.397 1.00 88.69 75 ARG A N 1
ATOM 633 C CA . ARG A 1 75 ? -7.483 2.841 -7.633 1.00 88.69 75 ARG A CA 1
ATOM 634 C C . ARG A 1 75 ? -7.377 1.420 -7.077 1.00 88.69 75 ARG A C 1
ATOM 636 O O . ARG A 1 75 ? -7.744 1.210 -5.929 1.00 88.69 75 ARG A O 1
ATOM 643 N N . GLU A 1 76 ? -6.892 0.475 -7.874 1.00 93.19 76 GLU A N 1
ATOM 644 C CA . GLU A 1 76 ? -6.801 -0.941 -7.494 1.00 93.19 76 GLU A CA 1
ATOM 645 C C . GLU A 1 76 ? -5.927 -1.141 -6.252 1.00 93.19 76 GLU A C 1
ATOM 647 O O . GLU A 1 76 ? -6.379 -1.695 -5.249 1.00 93.19 76 GLU A O 1
ATOM 652 N N . LEU A 1 77 ? -4.717 -0.574 -6.270 1.00 93.19 77 LEU A N 1
ATOM 653 C CA . LEU A 1 77 ? -3.823 -0.593 -5.119 1.00 93.19 77 LEU A CA 1
ATOM 654 C C . LEU A 1 77 ? -4.492 0.048 -3.899 1.00 93.19 77 LEU A C 1
ATOM 656 O O . LEU A 1 77 ? -4.516 -0.541 -2.822 1.00 93.19 77 LEU A O 1
ATOM 660 N N . ARG A 1 78 ? -5.104 1.226 -4.054 1.00 90.00 78 ARG A N 1
ATOM 661 C CA . ARG A 1 78 ? -5.803 1.903 -2.952 1.00 90.00 78 ARG A CA 1
ATOM 662 C C . ARG A 1 78 ? -6.929 1.051 -2.352 1.00 90.00 78 ARG A C 1
ATOM 664 O O . ARG A 1 78 ? -7.096 1.037 -1.127 1.00 90.00 78 ARG A O 1
ATOM 671 N N . ASP A 1 79 ? -7.679 0.345 -3.192 1.00 91.00 79 ASP A N 1
ATOM 672 C CA . ASP A 1 79 ? -8.769 -0.531 -2.769 1.00 91.00 79 ASP A CA 1
ATOM 673 C C . ASP A 1 79 ? -8.238 -1.747 -1.984 1.00 91.00 79 ASP A C 1
ATOM 675 O O . ASP A 1 79 ? -8.850 -2.120 -0.979 1.00 91.00 79 ASP A O 1
ATOM 679 N N . ILE A 1 80 ? -7.067 -2.289 -2.345 1.00 94.94 80 ILE A N 1
ATOM 680 C CA . ILE A 1 80 ? -6.362 -3.337 -1.579 1.00 94.94 80 ILE A CA 1
ATOM 681 C C . ILE A 1 80 ? -5.874 -2.816 -0.226 1.00 94.94 80 ILE A C 1
ATOM 683 O O . ILE A 1 80 ? -6.117 -3.447 0.811 1.00 94.94 80 ILE A O 1
ATOM 687 N N . LEU A 1 81 ? -5.244 -1.635 -0.204 1.00 92.31 81 LEU A N 1
ATOM 688 C CA . LEU A 1 81 ? -4.718 -1.046 1.032 1.00 92.31 81 LEU A CA 1
ATOM 689 C C . LEU A 1 81 ? -5.827 -0.787 2.064 1.00 92.31 81 LEU A C 1
ATOM 691 O O . LEU A 1 81 ? -5.578 -0.816 3.274 1.00 92.31 81 LEU A O 1
ATOM 695 N N . LYS A 1 82 ? -7.079 -0.594 1.612 1.00 86.06 82 LYS A N 1
ATOM 696 C CA . LYS A 1 82 ? -8.264 -0.395 2.469 1.00 86.06 82 LYS A CA 1
ATOM 697 C C . LYS A 1 82 ? -8.017 0.682 3.533 1.00 86.06 82 LYS A C 1
ATOM 699 O O . LYS A 1 82 ? -8.424 0.508 4.683 1.00 86.06 82 LYS A O 1
ATOM 704 N N . LEU A 1 83 ? -7.331 1.758 3.152 1.00 84.88 83 LEU A N 1
ATOM 705 C CA . LEU A 1 83 ? -7.037 2.898 4.023 1.00 84.88 83 LEU A CA 1
ATOM 706 C C . LEU A 1 83 ? -8.366 3.539 4.458 1.00 84.88 83 LEU A C 1
ATOM 708 O O . LEU A 1 83 ? -9.303 3.600 3.663 1.00 84.88 83 LEU A O 1
ATOM 712 N N . LYS A 1 84 ? -8.508 3.960 5.712 1.00 77.75 84 LYS A N 1
ATOM 713 C CA . LYS A 1 84 ? -9.687 4.664 6.238 1.00 77.75 84 LYS A CA 1
ATOM 714 C C . LYS A 1 84 ? -9.419 6.157 6.351 1.00 77.75 84 LYS A C 1
ATOM 716 O O . LYS A 1 84 ? -10.290 6.939 5.983 1.00 77.75 84 LYS A O 1
ATOM 721 N N . VAL A 1 85 ? -8.235 6.542 6.821 1.00 68.81 85 VAL A N 1
ATOM 722 C CA . VAL A 1 85 ? -7.859 7.940 7.068 1.00 68.81 85 VAL A CA 1
ATOM 723 C C . VAL A 1 85 ? -7.523 8.645 5.756 1.00 68.81 85 VAL A C 1
ATOM 725 O O . VAL A 1 85 ? -7.936 9.775 5.521 1.00 68.81 85 VAL A O 1
ATOM 728 N N . LEU A 1 86 ? -6.842 7.949 4.849 1.00 63.22 86 LEU A N 1
ATOM 729 C CA . LEU A 1 86 ? -6.382 8.500 3.569 1.00 63.22 86 LEU A CA 1
ATOM 730 C C . LEU A 1 86 ? -7.414 8.386 2.428 1.00 63.22 86 LEU A C 1
ATOM 732 O O . LEU A 1 86 ? -7.068 8.531 1.260 1.00 63.22 86 LEU A O 1
ATOM 736 N N . LYS A 1 87 ? -8.687 8.104 2.735 1.00 56.66 87 LYS A N 1
ATOM 737 C CA . LYS A 1 87 ? -9.763 8.002 1.727 1.00 56.66 87 LYS A CA 1
ATOM 738 C C . LYS A 1 87 ? -10.270 9.351 1.219 1.00 56.66 87 LYS A C 1
ATOM 740 O O . LYS A 1 87 ? -10.865 9.399 0.147 1.00 56.66 87 LYS A O 1
ATOM 745 N N . SER A 1 88 ? -10.066 10.421 1.980 1.00 52.72 88 SER A N 1
ATOM 746 C CA . SER A 1 88 ? -10.479 11.780 1.628 1.00 52.72 88 SER A CA 1
ATOM 747 C C . SER A 1 88 ? -9.339 12.514 0.920 1.00 52.72 88 SER A C 1
ATOM 749 O O . SER A 1 88 ? -8.583 13.243 1.562 1.00 52.72 88 SER A O 1
ATOM 751 N N . PHE A 1 89 ? -9.209 12.300 -0.387 1.00 52.91 89 PHE A N 1
ATOM 752 C CA . PHE A 1 89 ? -8.339 13.081 -1.269 1.00 52.91 89 PHE A CA 1
ATOM 753 C C . PHE A 1 89 ? -9.130 13.784 -2.359 1.00 52.91 89 PHE A C 1
ATOM 755 O O . PHE A 1 89 ? -10.212 13.281 -2.729 1.00 52.91 89 PHE A O 1
#

Mean predicted aligned error: 7.51 Å

pLDDT: mean 82.73, std 15.11, range [44.72, 97.38]

Solvent-accessible surface area (backbone atoms only — not comparable to full-atom values): 5465 Å² total; per-residue (Å²): 133,82,79,74,73,75,88,79,78,74,54,71,70,58,48,48,54,52,51,51,57,49,43,47,52,46,44,52,49,46,52,54,64,52,72,68,42,89,89,39,93,70,67,49,68,63,60,53,46,50,51,45,51,51,54,51,28,58,73,72,68,46,55,72,72,56,36,56,54,47,49,69,74,38,56,68,59,43,62,60,58,60,57,75,83,78,64,82,120